Protein AF-A0A351KFF4-F1 (afdb_monomer_lite)

Radius of gyration: 22.63 Å; chains: 1; bounding bo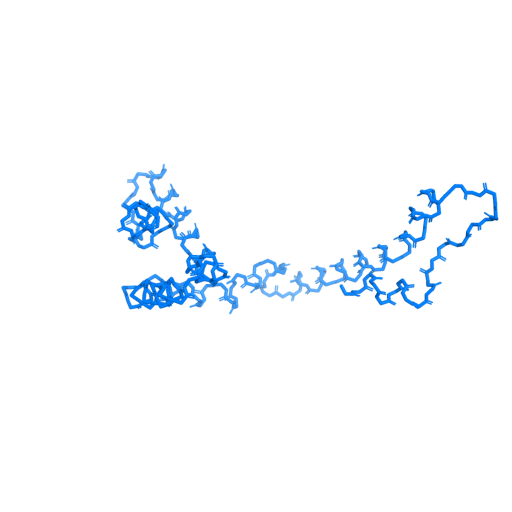x: 50×48×61 Å

pLDDT: mean 90.49, std 5.94, range [69.94, 97.69]

Secondary structure (DSSP, 8-state):
-HHHHHHHTT-S----TTS-HHHHHHHHTHHHHHHHHHHHHHHHHHHHTSTT-SHHHHHIIIIIHHHHHHHSSHHHHHHHHHHHHHHHHTTS-HHHHHHHHHHHHHHHHHHHHHHHHHTTPPP--SS-HHHIIIIISTT-

Sequence (140 aa):
KIFHWVYKKDWTIKLPKGVPPSVFNSFAALIPSAIVMLIFFIIRILFEFTPYENAFDFVYKVLQAPLMAVGDSLGAEIIYVLLSSVFWFFGINGPSVTNTVYSPMHMSLSVENVKAFQQGLSLPHIYTQQFVDMFETFGG

Foldseek 3Di:
DQLVVCLVVQVFDDDDPPDDPVVRVVRRSPRSVVVVVVVVVVVLVVCCVPPQNGPVSVCCVVPVVVLLVVCQDPVNVVVLLVQCVVCVVVVHRSCVVSCVRNVSNQAVLVVQQVVCVVVVHDRPGDRHPCCCDPPRPPPD

Structure (mmCIF, N/CA/C/O backbone):
data_AF-A0A351KFF4-F1
#
_entry.id   AF-A0A351KFF4-F1
#
loop_
_atom_site.group_PDB
_atom_site.id
_atom_site.type_symbol
_atom_site.label_atom_id
_atom_site.label_alt_id
_atom_site.label_comp_id
_atom_site.label_asym_id
_atom_site.label_entity_id
_atom_site.label_seq_id
_atom_site.pdbx_PDB_ins_code
_atom_site.Cartn_x
_atom_site.Cartn_y
_atom_site.Cartn_z
_atom_site.occupancy
_atom_site.B_iso_or_equiv
_atom_site.auth_seq_id
_atom_site.auth_comp_id
_atom_site.auth_asym_id
_atom_site.auth_atom_id
_atom_site.pdbx_PDB_model_num
ATOM 1 N N . LYS A 1 1 ? 11.017 -3.188 -13.525 1.00 90.06 1 LYS A N 1
ATOM 2 C CA . LYS A 1 1 ? 12.482 -3.396 -13.333 1.00 90.06 1 LYS A CA 1
ATOM 3 C C . LYS A 1 1 ? 13.039 -4.531 -14.197 1.00 90.06 1 LYS A C 1
ATOM 5 O O . LYS A 1 1 ? 13.973 -4.266 -14.939 1.00 90.06 1 LYS A O 1
ATOM 10 N N . ILE A 1 2 ? 12.462 -5.741 -14.159 1.00 93.44 2 ILE A N 1
ATOM 11 C CA . ILE A 1 2 ? 12.937 -6.899 -14.951 1.00 93.44 2 ILE A CA 1
ATOM 12 C C . ILE A 1 2 ? 12.956 -6.597 -16.458 1.00 93.44 2 ILE A C 1
ATOM 14 O O . ILE A 1 2 ? 14.000 -6.737 -17.081 1.00 93.44 2 ILE A O 1
ATOM 18 N N . PHE A 1 3 ? 11.852 -6.080 -17.012 1.00 95.25 3 PHE A N 1
ATOM 19 C CA . PHE A 1 3 ? 11.769 -5.673 -18.424 1.00 95.25 3 PHE A CA 1
ATOM 20 C C . PHE A 1 3 ? 12.951 -4.788 -18.853 1.00 95.25 3 PHE A C 1
ATOM 22 O O . PHE A 1 3 ? 13.656 -5.092 -19.808 1.00 95.25 3 PHE A O 1
ATOM 29 N N . HIS A 1 4 ? 13.204 -3.716 -18.096 1.00 94.00 4 HIS A N 1
ATOM 30 C CA . HIS A 1 4 ? 14.284 -2.763 -18.371 1.00 94.00 4 HIS A CA 1
ATOM 31 C C . HIS A 1 4 ? 15.670 -3.403 -18.305 1.00 94.00 4 HIS A C 1
ATOM 33 O O . HIS A 1 4 ? 16.546 -3.071 -19.096 1.00 94.00 4 HIS A O 1
ATOM 39 N N . TRP A 1 5 ? 15.875 -4.325 -17.363 1.00 95.50 5 TRP A N 1
ATOM 40 C CA . TRP A 1 5 ? 17.131 -5.058 -17.242 1.00 95.50 5 TRP A CA 1
ATOM 41 C C . TRP A 1 5 ? 17.387 -5.938 -18.471 1.00 95.50 5 TRP A C 1
ATOM 43 O O . TRP A 1 5 ? 18.478 -5.871 -19.033 1.00 95.50 5 TRP A O 1
ATOM 53 N N . VAL A 1 6 ? 16.377 -6.682 -18.935 1.00 93.81 6 VAL A N 1
ATOM 54 C CA . VAL A 1 6 ? 16.469 -7.501 -20.157 1.00 93.81 6 VAL A CA 1
ATOM 55 C C . VAL A 1 6 ? 16.709 -6.620 -21.385 1.00 93.81 6 VAL A C 1
ATOM 57 O O . VAL A 1 6 ? 17.593 -6.899 -22.191 1.00 93.81 6 VAL A O 1
ATOM 60 N N . TYR A 1 7 ? 15.976 -5.512 -21.491 1.00 91.25 7 TYR A N 1
ATOM 61 C CA . TYR A 1 7 ? 16.113 -4.568 -22.597 1.00 91.25 7 TYR A CA 1
ATOM 62 C C . TYR A 1 7 ? 17.520 -3.949 -22.653 1.00 91.25 7 TYR A C 1
ATOM 64 O O . TYR A 1 7 ? 18.141 -3.901 -23.710 1.00 91.25 7 TYR A O 1
ATOM 72 N N . LYS A 1 8 ? 18.087 -3.557 -21.501 1.00 92.94 8 LYS A N 1
ATOM 73 C CA . LYS A 1 8 ? 19.470 -3.054 -21.394 1.00 92.94 8 LYS A CA 1
ATOM 74 C C . LYS A 1 8 ? 20.538 -4.079 -21.773 1.00 92.94 8 LYS A C 1
ATOM 76 O O . LYS A 1 8 ? 21.656 -3.685 -22.093 1.00 92.94 8 LYS A O 1
ATOM 81 N N . LYS A 1 9 ? 20.227 -5.374 -21.706 1.00 92.25 9 LYS A N 1
ATOM 82 C CA . LYS A 1 9 ? 21.120 -6.456 -22.137 1.00 92.25 9 LYS A CA 1
ATOM 83 C C . LYS A 1 9 ? 21.051 -6.724 -23.643 1.00 92.25 9 LYS A C 1
ATOM 85 O O . LYS A 1 9 ? 21.718 -7.643 -24.105 1.00 92.25 9 LYS A O 1
ATOM 90 N N . ASP A 1 10 ? 20.286 -5.923 -24.389 1.00 90.06 10 ASP A N 1
ATOM 91 C CA . ASP A 1 10 ? 20.075 -6.063 -25.834 1.00 90.06 10 ASP A CA 1
ATOM 92 C C . ASP A 1 10 ? 19.480 -7.431 -26.220 1.00 90.06 10 ASP A C 1
ATOM 94 O O . ASP A 1 10 ? 19.676 -7.946 -27.320 1.00 90.06 10 ASP A O 1
ATOM 98 N N . TRP A 1 11 ? 18.719 -8.036 -25.301 1.00 91.19 11 TRP A N 1
ATOM 99 C CA . TRP A 1 11 ? 17.961 -9.264 -25.547 1.00 91.19 11 TRP A CA 1
ATOM 100 C C . TRP A 1 11 ? 16.645 -8.912 -26.237 1.00 91.19 11 TRP A C 1
ATOM 102 O O . TRP A 1 11 ? 15.562 -9.017 -25.664 1.00 91.19 11 TRP A O 1
ATOM 112 N N . THR A 1 12 ? 16.767 -8.416 -27.464 1.00 91.06 12 THR A N 1
ATOM 113 C CA . THR A 1 12 ? 15.663 -7.924 -28.285 1.00 91.06 12 THR A CA 1
ATOM 114 C C . THR A 1 12 ? 15.692 -8.579 -29.662 1.00 91.06 12 THR A C 1
ATOM 116 O O . THR A 1 12 ? 16.722 -9.084 -30.115 1.00 91.06 12 THR A O 1
ATOM 119 N N . ILE A 1 13 ? 14.546 -8.594 -30.342 1.00 90.50 13 ILE A N 1
ATOM 120 C CA . ILE A 1 13 ? 14.478 -9.054 -31.729 1.00 90.50 13 ILE A CA 1
ATOM 121 C C . ILE A 1 13 ? 14.969 -7.920 -32.628 1.00 90.50 13 ILE A C 1
ATOM 123 O O . ILE A 1 13 ? 14.356 -6.855 -32.687 1.00 90.50 13 ILE A O 1
ATOM 127 N N . LYS A 1 14 ? 16.072 -8.157 -33.342 1.00 87.12 14 LYS A N 1
ATOM 128 C CA . LYS A 1 14 ? 16.656 -7.185 -34.272 1.00 87.12 14 LYS A CA 1
ATOM 129 C C . LYS A 1 14 ? 16.020 -7.328 -35.649 1.00 87.12 14 LYS A C 1
ATOM 131 O O . LYS A 1 14 ? 15.944 -8.432 -36.184 1.00 87.12 14 LYS A O 1
ATOM 136 N N . LEU A 1 15 ? 15.597 -6.206 -36.227 1.00 87.69 15 LEU A N 1
ATOM 137 C CA . LEU A 1 15 ? 14.999 -6.154 -37.561 1.00 87.69 15 LEU A CA 1
ATOM 138 C C . LEU A 1 15 ? 15.908 -5.415 -38.563 1.00 87.69 15 LEU A C 1
ATOM 140 O O . LEU A 1 15 ? 16.759 -4.623 -38.150 1.00 87.69 15 LEU A O 1
ATOM 144 N N . PRO A 1 16 ? 15.755 -5.659 -39.880 1.00 88.88 16 PRO A N 1
ATOM 145 C CA . PRO A 1 16 ? 16.543 -4.996 -40.919 1.00 88.88 16 PRO A CA 1
ATOM 146 C C . PRO A 1 16 ? 16.326 -3.477 -40.978 1.00 88.88 16 PRO A C 1
ATOM 148 O O . PRO A 1 16 ? 15.282 -2.963 -40.583 1.00 88.88 16 PRO A O 1
ATOM 151 N N . LYS A 1 17 ? 17.279 -2.760 -41.592 1.00 79.94 17 LYS A N 1
ATOM 152 C CA . LYS A 1 17 ? 17.318 -1.283 -41.680 1.00 79.94 17 LYS A CA 1
ATOM 153 C C . LYS A 1 17 ? 16.187 -0.618 -42.496 1.00 79.94 17 LYS A C 1
ATOM 155 O O . LYS A 1 17 ? 16.205 0.595 -42.651 1.00 79.94 17 LYS A O 1
ATOM 160 N N . GLY A 1 18 ? 15.215 -1.374 -43.008 1.00 85.50 18 GLY A N 1
ATOM 161 C CA . GLY A 1 18 ? 14.054 -0.849 -43.743 1.00 85.50 18 GLY A CA 1
ATOM 162 C C . GLY A 1 18 ? 12.748 -0.832 -42.944 1.00 85.50 18 GLY A C 1
ATOM 163 O O . GLY A 1 18 ? 11.724 -0.410 -43.473 1.00 85.50 18 GLY A O 1
ATOM 164 N N . VAL A 1 19 ? 12.754 -1.323 -41.700 1.00 87.31 19 VAL A N 1
ATOM 165 C CA . VAL A 1 19 ? 11.531 -1.468 -40.901 1.00 87.31 19 VAL A CA 1
ATOM 166 C C . VAL A 1 19 ? 11.217 -0.173 -40.138 1.00 87.31 19 VAL A C 1
ATOM 168 O O . VAL A 1 19 ? 12.104 0.356 -39.465 1.00 87.31 19 VAL A O 1
ATOM 171 N N . PRO A 1 20 ? 9.967 0.335 -40.187 1.00 90.75 20 PRO A N 1
ATOM 172 C CA . PRO A 1 20 ? 9.570 1.525 -39.441 1.00 90.75 20 PRO A CA 1
ATOM 173 C C . PRO A 1 20 ? 9.814 1.402 -37.924 1.00 90.75 20 PRO A C 1
ATOM 175 O O . PRO A 1 20 ? 9.610 0.320 -37.359 1.00 90.75 20 PRO A O 1
ATOM 178 N N . PRO A 1 21 ? 10.153 2.505 -37.227 1.00 85.75 21 PRO A N 1
ATOM 179 C CA . PRO A 1 21 ? 10.477 2.482 -35.797 1.00 85.75 21 PRO A CA 1
ATOM 180 C C . PRO A 1 21 ? 9.388 1.871 -34.905 1.00 85.75 21 PRO A C 1
ATOM 182 O O . PRO A 1 21 ? 9.696 1.134 -33.972 1.00 85.75 21 PRO A O 1
ATOM 185 N N . SER A 1 22 ? 8.111 2.126 -35.204 1.00 86.81 22 SER A N 1
ATOM 186 C CA . SER A 1 22 ? 6.991 1.592 -34.418 1.00 86.81 22 SER A CA 1
ATOM 187 C C . SER A 1 22 ? 6.947 0.063 -34.436 1.00 86.81 22 SER A C 1
ATOM 189 O O . SER A 1 22 ? 6.701 -0.556 -33.405 1.00 86.81 22 SER A O 1
ATOM 191 N N . VAL A 1 23 ? 7.247 -0.550 -35.586 1.00 87.38 23 VAL A N 1
ATOM 192 C CA . VAL A 1 23 ? 7.278 -2.010 -35.739 1.00 87.38 23 VAL A CA 1
ATOM 193 C C . VAL A 1 23 ? 8.497 -2.581 -35.019 1.00 87.38 23 VAL A C 1
ATOM 195 O O . VAL A 1 23 ? 8.367 -3.541 -34.265 1.00 87.38 23 VAL A O 1
ATOM 198 N N . PHE A 1 24 ? 9.666 -1.953 -35.171 1.00 88.50 24 PHE A N 1
ATOM 199 C CA . PHE A 1 24 ? 10.867 -2.340 -34.429 1.00 88.50 24 PHE A CA 1
ATOM 200 C C . PHE A 1 24 ? 10.624 -2.372 -32.914 1.00 88.50 24 PHE A C 1
ATOM 202 O O . PHE A 1 24 ? 10.936 -3.371 -32.271 1.00 88.50 24 PHE A O 1
ATOM 209 N N . ASN A 1 25 ? 9.999 -1.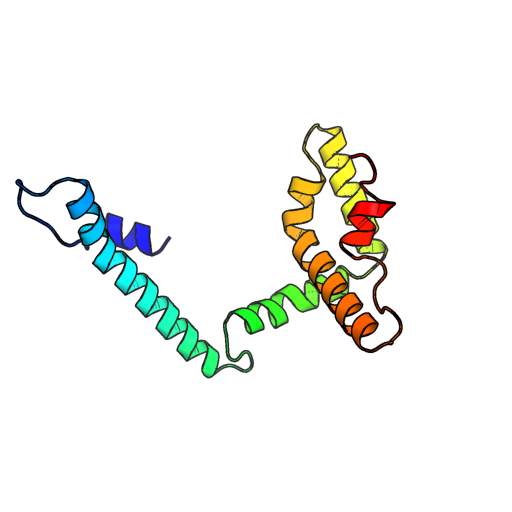332 -32.356 1.00 87.88 25 ASN A N 1
ATOM 210 C CA . ASN A 1 25 ? 9.743 -1.244 -30.918 1.00 87.88 25 ASN A CA 1
ATOM 211 C C . ASN A 1 25 ? 8.827 -2.368 -30.405 1.00 87.88 25 ASN A C 1
ATOM 213 O O . ASN A 1 25 ? 9.089 -2.925 -29.338 1.00 87.88 25 ASN A O 1
ATOM 217 N N . SER A 1 26 ? 7.792 -2.750 -31.162 1.00 90.50 26 SER A N 1
ATOM 218 C CA . SER A 1 26 ? 6.910 -3.864 -30.785 1.00 90.50 26 SER A CA 1
ATOM 219 C C . SER A 1 26 ? 7.654 -5.203 -30.730 1.00 90.50 26 SER A C 1
ATOM 221 O O . SER A 1 26 ? 7.497 -5.953 -29.768 1.00 90.50 26 SER A O 1
ATOM 223 N N . PHE A 1 27 ? 8.504 -5.497 -31.719 1.00 90.12 27 PHE A N 1
ATOM 224 C CA . PHE A 1 27 ? 9.285 -6.741 -31.745 1.00 90.12 27 PHE A CA 1
ATOM 225 C C . PHE A 1 27 ? 10.424 -6.740 -30.721 1.00 90.12 27 PHE A C 1
ATOM 227 O O . PHE A 1 27 ? 10.682 -7.759 -30.076 1.00 90.12 27 PHE A O 1
ATOM 234 N N . ALA A 1 28 ? 11.071 -5.595 -30.508 1.00 90.56 28 ALA A N 1
ATOM 235 C CA . ALA A 1 28 ? 12.120 -5.453 -29.509 1.00 90.56 28 ALA A CA 1
ATOM 236 C C . ALA A 1 28 ? 11.601 -5.717 -28.084 1.00 90.56 28 ALA A C 1
ATOM 238 O O . ALA A 1 28 ? 12.317 -6.290 -27.265 1.00 90.56 28 ALA A O 1
ATOM 239 N N . ALA A 1 29 ? 10.342 -5.368 -27.801 1.00 93.19 29 ALA A N 1
ATOM 240 C CA . ALA A 1 29 ? 9.694 -5.601 -26.513 1.00 93.19 29 ALA A CA 1
ATOM 241 C C . ALA A 1 29 ? 9.216 -7.051 -26.288 1.00 93.19 29 ALA A C 1
ATOM 243 O O . ALA A 1 29 ? 8.878 -7.396 -25.152 1.00 93.19 29 ALA A O 1
ATOM 244 N N . LEU A 1 30 ? 9.202 -7.909 -27.317 1.00 94.75 30 LEU A N 1
ATOM 245 C CA . LEU A 1 30 ? 8.607 -9.249 -27.238 1.00 94.75 30 LEU A CA 1
ATOM 246 C C . LEU A 1 30 ? 9.373 -10.176 -26.283 1.00 94.75 30 LEU A C 1
ATOM 248 O O . LEU A 1 30 ? 8.780 -10.743 -25.368 1.00 94.75 30 LEU A O 1
ATOM 252 N N . ILE A 1 31 ? 10.696 -10.287 -26.451 1.00 94.62 31 ILE A N 1
ATOM 253 C CA . ILE A 1 31 ? 11.554 -11.117 -25.584 1.00 94.62 31 ILE A CA 1
ATOM 254 C C . ILE A 1 31 ? 11.560 -10.595 -24.133 1.00 94.62 31 ILE A C 1
ATOM 256 O O . ILE A 1 31 ? 11.311 -11.391 -23.223 1.00 94.62 31 ILE A O 1
ATOM 260 N N . PRO A 1 32 ? 11.760 -9.283 -23.874 1.00 95.00 32 PRO A N 1
ATOM 261 C CA . PRO A 1 32 ? 11.638 -8.728 -22.528 1.00 95.00 32 PRO A CA 1
ATOM 262 C C . PRO A 1 32 ? 10.292 -9.025 -21.864 1.00 95.00 32 PRO A C 1
ATOM 264 O O . PRO A 1 32 ? 10.262 -9.411 -20.696 1.00 95.00 32 PRO A O 1
ATOM 267 N N . SER A 1 33 ? 9.185 -8.895 -22.599 1.00 95.88 33 SER A N 1
ATOM 268 C CA . SER A 1 33 ? 7.845 -9.199 -22.085 1.00 95.88 33 SER A CA 1
ATOM 269 C C . SER A 1 33 ? 7.672 -10.685 -21.779 1.00 95.88 33 SER A C 1
ATOM 271 O O . SER A 1 33 ? 7.167 -11.030 -20.713 1.00 95.88 33 SER A O 1
ATOM 273 N N . ALA A 1 34 ? 8.133 -11.572 -22.665 1.00 96.31 34 ALA A N 1
ATOM 274 C CA . ALA A 1 34 ? 8.053 -13.018 -22.470 1.00 96.31 34 ALA A CA 1
ATOM 275 C C . ALA A 1 34 ? 8.812 -13.479 -21.219 1.00 96.31 34 ALA A C 1
ATOM 277 O O . ALA A 1 34 ? 8.289 -14.273 -20.441 1.00 96.31 34 ALA A O 1
ATOM 278 N N . ILE A 1 35 ? 10.007 -12.931 -20.975 1.00 96.38 35 ILE A N 1
ATOM 279 C CA . ILE A 1 35 ? 10.792 -13.237 -19.771 1.00 96.38 35 ILE A CA 1
ATOM 280 C C . ILE A 1 35 ? 10.069 -12.761 -18.508 1.00 96.38 35 ILE A C 1
ATOM 282 O O . ILE A 1 35 ? 10.009 -13.496 -17.525 1.00 96.38 35 ILE A O 1
ATOM 286 N N . VAL A 1 36 ? 9.491 -11.556 -18.527 1.00 96.94 36 VAL A N 1
ATOM 287 C CA . VAL A 1 36 ? 8.686 -11.056 -17.402 1.00 96.94 36 VAL A CA 1
ATOM 288 C C . VAL A 1 36 ? 7.510 -11.994 -17.134 1.00 96.94 36 VAL A C 1
ATOM 290 O O . VAL A 1 36 ? 7.336 -12.425 -15.997 1.00 96.94 36 VAL A O 1
ATOM 293 N N . MET A 1 37 ? 6.745 -12.353 -18.168 1.00 97.00 37 MET A N 1
ATOM 294 C CA . MET A 1 37 ? 5.605 -13.262 -18.034 1.00 97.00 37 MET A CA 1
ATOM 295 C C . MET A 1 37 ? 6.026 -14.621 -17.477 1.00 97.00 37 MET A C 1
ATOM 297 O O . MET A 1 37 ? 5.399 -15.099 -16.539 1.00 97.00 37 MET A O 1
ATOM 301 N N . LEU A 1 38 ? 7.109 -15.210 -17.988 1.00 97.25 38 LEU A N 1
ATOM 302 C CA . LEU A 1 38 ? 7.608 -16.499 -17.516 1.00 97.25 38 LEU A CA 1
ATOM 303 C C . LEU A 1 38 ? 8.006 -16.452 -16.035 1.00 97.25 38 LEU A C 1
ATOM 305 O O . LEU A 1 38 ? 7.638 -17.341 -15.273 1.00 97.25 38 LEU A O 1
ATOM 309 N N . ILE A 1 39 ? 8.713 -15.402 -15.609 1.00 96.88 39 ILE A N 1
ATOM 310 C CA . ILE A 1 39 ? 9.115 -15.234 -14.206 1.00 96.88 39 ILE A CA 1
ATOM 311 C C . ILE A 1 39 ? 7.883 -15.133 -13.303 1.00 96.88 39 ILE A C 1
ATOM 313 O O . ILE A 1 39 ? 7.796 -15.853 -12.311 1.00 96.88 39 ILE A O 1
ATOM 317 N N . PHE A 1 40 ? 6.914 -14.277 -13.640 1.00 95.94 40 PHE A N 1
ATOM 318 C CA . PHE A 1 40 ? 5.707 -14.123 -12.823 1.00 95.94 40 PHE A CA 1
ATOM 319 C C . PHE A 1 40 ? 4.791 -15.350 -12.876 1.00 95.94 40 PHE A C 1
ATOM 321 O O . PHE A 1 40 ? 4.133 -15.652 -11.884 1.00 95.94 40 PHE A O 1
ATOM 328 N N . PHE A 1 41 ? 4.792 -16.097 -13.978 1.00 96.50 41 PHE A N 1
ATOM 329 C CA . PHE A 1 41 ? 4.095 -17.374 -14.080 1.00 96.50 41 PHE A CA 1
ATOM 330 C C . PHE A 1 41 ? 4.697 -18.425 -13.142 1.00 96.50 41 PHE A C 1
ATOM 332 O O . PHE A 1 41 ? 3.963 -19.076 -12.402 1.00 96.50 41 PHE A O 1
ATOM 339 N N . ILE A 1 42 ? 6.029 -18.534 -13.099 1.00 96.69 42 ILE A N 1
ATOM 340 C CA . ILE A 1 42 ? 6.722 -19.411 -12.147 1.00 96.69 42 ILE A CA 1
ATOM 341 C C . ILE A 1 42 ? 6.430 -18.970 -10.711 1.00 96.69 42 ILE A C 1
ATOM 343 O O . ILE A 1 42 ? 6.080 -19.806 -9.889 1.00 96.69 42 ILE A O 1
ATOM 347 N N . ILE A 1 43 ? 6.504 -17.669 -10.409 1.00 95.88 43 ILE A N 1
ATOM 348 C CA . ILE A 1 43 ? 6.152 -17.141 -9.080 1.00 95.88 43 ILE A CA 1
ATOM 349 C C . ILE A 1 43 ? 4.718 -17.535 -8.702 1.00 95.88 43 ILE A C 1
ATOM 351 O O . ILE A 1 43 ? 4.491 -17.995 -7.589 1.00 95.88 43 ILE A O 1
ATOM 355 N N . ARG A 1 44 ? 3.758 -17.409 -9.625 1.00 95.31 44 ARG A N 1
ATOM 356 C CA . ARG A 1 44 ? 2.363 -17.813 -9.409 1.00 95.31 44 ARG A CA 1
ATOM 357 C C . ARG A 1 44 ? 2.239 -19.307 -9.101 1.00 95.31 44 ARG A C 1
ATOM 359 O O . ARG A 1 44 ? 1.554 -19.643 -8.146 1.00 95.31 44 ARG A O 1
ATOM 366 N N . ILE A 1 45 ? 2.926 -20.178 -9.843 1.00 96.50 45 ILE A N 1
ATOM 367 C CA . ILE A 1 45 ? 2.972 -21.623 -9.548 1.00 96.50 45 ILE A CA 1
ATOM 368 C C . ILE A 1 45 ? 3.591 -21.880 -8.167 1.00 96.50 45 ILE A C 1
ATOM 370 O O . ILE A 1 45 ? 3.082 -22.691 -7.405 1.00 96.50 45 ILE A O 1
ATOM 374 N N . LEU A 1 46 ? 4.670 -21.180 -7.809 1.00 96.44 46 LEU A N 1
ATOM 375 C CA . LEU A 1 46 ? 5.291 -21.332 -6.491 1.00 96.44 46 LEU A CA 1
ATOM 376 C C . LEU A 1 46 ? 4.327 -20.955 -5.360 1.00 96.44 46 LEU A C 1
ATOM 378 O O . LEU A 1 46 ? 4.308 -21.640 -4.342 1.00 96.44 46 LEU A O 1
ATOM 382 N N . PHE A 1 47 ? 3.508 -19.916 -5.543 1.00 95.75 47 PHE A N 1
ATOM 383 C CA . PHE A 1 47 ? 2.486 -19.539 -4.567 1.00 95.75 47 PHE A CA 1
ATOM 384 C C . PHE A 1 47 ? 1.394 -20.601 -4.387 1.00 95.75 47 PHE A C 1
ATOM 386 O O . PHE A 1 47 ? 0.923 -20.749 -3.259 1.00 95.75 47 PHE A O 1
ATOM 393 N N . GLU A 1 48 ? 1.053 -21.384 -5.418 1.00 95.25 48 GLU A N 1
ATOM 394 C CA . GLU A 1 48 ? 0.084 -22.492 -5.294 1.00 95.25 48 GLU A CA 1
ATOM 395 C C . GLU A 1 48 ? 0.555 -23.570 -4.304 1.00 95.25 48 GLU A C 1
ATOM 397 O O . GLU A 1 48 ? -0.264 -24.260 -3.705 1.00 95.25 48 GLU A O 1
ATOM 402 N N . PHE A 1 49 ? 1.867 -23.688 -4.072 1.00 96.00 49 PHE A N 1
ATOM 403 C CA . PHE A 1 49 ? 2.442 -24.601 -3.076 1.00 96.00 49 PHE A CA 1
ATOM 404 C C . PHE A 1 49 ? 2.571 -23.987 -1.674 1.00 96.00 49 PHE A C 1
ATOM 406 O O . PHE A 1 49 ? 3.157 -24.597 -0.779 1.00 96.00 49 PHE A O 1
ATOM 413 N N . THR A 1 50 ? 2.054 -22.776 -1.463 1.00 94.62 50 THR A N 1
ATOM 414 C CA . THR A 1 50 ? 2.068 -22.094 -0.163 1.00 94.62 50 THR A CA 1
ATOM 415 C C . THR A 1 50 ? 0.656 -22.004 0.428 1.00 94.62 50 THR A C 1
ATOM 417 O O . THR A 1 50 ? -0.312 -22.007 -0.328 1.00 94.62 50 THR A O 1
ATOM 420 N N . PRO A 1 51 ? 0.500 -21.803 1.754 1.00 93.25 51 PRO A 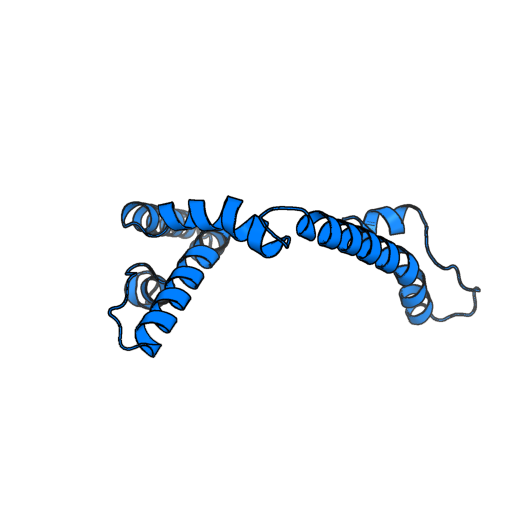N 1
ATOM 421 C CA . PRO A 1 51 ? -0.811 -21.573 2.391 1.00 93.25 51 PRO A CA 1
ATOM 422 C C . PRO A 1 51 ? -1.545 -20.301 1.927 1.00 93.25 51 PRO A C 1
ATOM 424 O O . PRO A 1 51 ? -2.650 -19.999 2.386 1.00 93.25 51 PRO A O 1
ATOM 427 N N . TYR A 1 52 ? -0.889 -19.498 1.092 1.00 92.56 52 TYR A N 1
ATOM 428 C CA . TYR A 1 52 ? -1.435 -18.275 0.534 1.00 92.56 52 TYR A CA 1
ATOM 429 C C . TYR A 1 52 ? -2.085 -18.505 -0.830 1.00 92.56 52 TYR A C 1
ATOM 431 O O . TYR A 1 52 ? -2.889 -17.675 -1.217 1.00 92.56 52 TYR A O 1
ATOM 439 N N . GLU A 1 53 ? -1.772 -19.606 -1.527 1.00 90.31 53 GLU A N 1
ATOM 440 C CA . GLU A 1 53 ? -2.273 -20.004 -2.859 1.00 90.31 53 GLU A CA 1
ATOM 441 C C . GLU A 1 53 ? -1.917 -19.054 -4.018 1.00 90.31 53 GLU A C 1
ATOM 443 O O . GLU A 1 53 ? -1.588 -19.497 -5.117 1.00 90.31 53 GLU A O 1
ATOM 448 N N . ASN A 1 54 ? -1.931 -17.741 -3.796 1.00 92.06 54 ASN A N 1
ATOM 449 C CA . ASN A 1 54 ? -1.539 -16.725 -4.760 1.00 92.06 54 ASN A CA 1
ATOM 450 C C . ASN A 1 54 ? -0.851 -15.526 -4.077 1.00 92.06 54 ASN A C 1
ATOM 452 O O . ASN A 1 54 ? -0.899 -15.333 -2.861 1.00 92.06 54 ASN A O 1
ATOM 456 N N . ALA A 1 55 ? -0.186 -14.700 -4.888 1.00 90.19 55 ALA A N 1
ATOM 457 C CA . ALA A 1 55 ? 0.572 -13.552 -4.397 1.00 90.19 55 ALA A CA 1
ATOM 458 C C . ALA A 1 55 ? -0.313 -12.457 -3.775 1.00 90.19 55 ALA A C 1
ATOM 460 O O . ALA A 1 55 ? 0.149 -11.738 -2.891 1.00 90.19 55 ALA A O 1
ATOM 461 N N . PHE A 1 56 ? -1.562 -12.314 -4.233 1.00 86.25 56 PHE A N 1
ATOM 462 C CA . PHE A 1 56 ? -2.487 -11.311 -3.705 1.00 86.25 56 PHE A CA 1
ATOM 463 C C . PHE A 1 56 ? -2.882 -11.657 -2.269 1.00 86.25 56 PHE A C 1
ATOM 465 O O . PHE A 1 56 ? -2.716 -10.833 -1.375 1.00 86.25 56 PHE A O 1
ATOM 472 N N . ASP A 1 57 ? -3.277 -12.904 -2.026 1.00 86.75 57 ASP A N 1
ATOM 473 C CA . ASP A 1 57 ? -3.638 -13.396 -0.697 1.00 86.75 57 ASP A CA 1
ATOM 474 C C . ASP A 1 57 ? -2.443 -13.434 0.259 1.00 86.75 57 ASP A C 1
ATOM 476 O O . ASP A 1 57 ? -2.605 -13.222 1.461 1.00 86.75 57 ASP A O 1
ATOM 480 N N . PHE A 1 58 ? -1.229 -13.647 -0.256 1.00 91.88 58 PHE A N 1
ATOM 481 C CA . PHE A 1 58 ? -0.009 -13.486 0.533 1.00 91.88 58 PHE A CA 1
ATOM 482 C C . PHE A 1 58 ? 0.158 -12.051 1.030 1.00 91.88 58 PHE A C 1
ATOM 484 O O . PHE A 1 58 ? 0.310 -11.832 2.232 1.00 91.88 58 PHE A O 1
ATOM 491 N N . VAL A 1 59 ? 0.103 -11.072 0.121 1.00 87.06 59 VAL A N 1
ATOM 492 C CA . VAL A 1 59 ? 0.212 -9.652 0.484 1.00 87.06 59 VAL A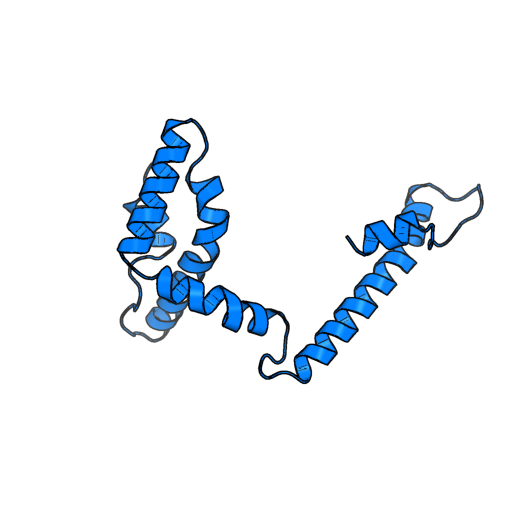 CA 1
ATOM 493 C C . VAL A 1 59 ? -0.920 -9.263 1.429 1.00 87.06 59 VAL A C 1
ATOM 495 O O . VAL A 1 59 ? -0.671 -8.594 2.431 1.00 87.06 59 VAL A O 1
ATOM 498 N N . TYR A 1 60 ? -2.136 -9.738 1.166 1.00 82.12 60 TYR A N 1
ATOM 499 C CA . TYR A 1 60 ? -3.273 -9.496 2.036 1.00 82.12 60 TYR A CA 1
ATOM 500 C C . TYR A 1 60 ? -3.021 -10.029 3.451 1.00 82.12 60 TYR A C 1
ATOM 502 O O . TYR A 1 60 ? -3.060 -9.269 4.410 1.00 82.12 60 TYR A O 1
ATOM 510 N N . LYS A 1 61 ? -2.703 -11.319 3.608 1.00 84.38 61 LYS A N 1
ATOM 511 C CA . LYS A 1 61 ? -2.562 -11.951 4.930 1.00 84.38 61 LYS A CA 1
ATOM 512 C C . LYS A 1 61 ? -1.340 -11.459 5.709 1.00 84.38 61 LYS A C 1
ATOM 514 O O . LYS A 1 61 ? -1.420 -11.324 6.925 1.00 84.38 61 LYS A O 1
ATOM 519 N N . VAL A 1 62 ? -0.212 -11.227 5.038 1.00 86.38 62 VAL A N 1
ATOM 520 C CA . VAL A 1 62 ? 1.065 -10.904 5.702 1.00 86.38 62 VAL A CA 1
ATOM 521 C C . VAL A 1 62 ? 1.237 -9.409 5.940 1.00 86.38 62 VAL A C 1
ATOM 523 O O . VAL A 1 62 ? 1.844 -9.023 6.936 1.00 86.38 62 VAL A O 1
ATOM 526 N N . LEU A 1 63 ? 0.726 -8.569 5.039 1.00 79.75 63 LEU A N 1
ATOM 527 C CA . LEU A 1 63 ? 0.918 -7.123 5.109 1.00 79.75 63 LEU A CA 1
ATOM 528 C C . LEU A 1 63 ? -0.394 -6.392 5.394 1.00 79.75 63 LEU A C 1
ATOM 530 O O . LEU A 1 63 ? -0.470 -5.647 6.366 1.00 79.75 63 LEU A O 1
ATOM 534 N N . GLN A 1 64 ? -1.427 -6.609 4.577 1.00 74.25 64 GLN A N 1
ATOM 535 C CA . GLN A 1 64 ? -2.659 -5.823 4.666 1.00 74.25 64 GLN A CA 1
ATOM 536 C C . GLN A 1 64 ? -3.440 -6.105 5.954 1.00 74.25 64 GLN A C 1
ATOM 538 O O . GLN A 1 64 ? -3.775 -5.167 6.659 1.00 74.25 64 GLN A O 1
ATOM 543 N N . ALA A 1 65 ? -3.705 -7.365 6.303 1.00 79.44 65 ALA A N 1
ATOM 544 C CA . ALA A 1 65 ? -4.521 -7.729 7.462 1.00 79.44 65 ALA A CA 1
ATOM 545 C C . ALA A 1 65 ? -3.932 -7.245 8.804 1.00 79.44 65 ALA A C 1
ATOM 547 O O . ALA A 1 65 ? -4.682 -6.657 9.584 1.00 79.44 65 ALA A O 1
ATOM 548 N N . PRO A 1 66 ? -2.616 -7.376 9.080 1.00 76.88 66 PRO A N 1
ATOM 549 C CA . PRO A 1 66 ? -2.016 -6.775 10.271 1.00 76.88 66 PRO A CA 1
ATOM 550 C C . PRO A 1 66 ? -2.102 -5.246 10.281 1.00 76.88 66 PRO A C 1
ATOM 552 O O . PRO A 1 66 ? -2.369 -4.663 11.327 1.00 76.88 66 PRO A O 1
ATOM 555 N N . LEU A 1 67 ? -1.907 -4.594 9.128 1.00 73.19 67 LEU A N 1
ATOM 556 C CA . LEU A 1 67 ? -2.042 -3.138 9.019 1.00 73.19 67 LEU A CA 1
ATOM 557 C C . LEU A 1 67 ? -3.487 -2.687 9.252 1.00 73.19 67 LEU A C 1
ATOM 559 O O . LEU A 1 67 ? -3.701 -1.729 9.983 1.00 73.19 67 LEU A O 1
ATOM 563 N N . MET A 1 68 ? -4.474 -3.405 8.711 1.00 71.69 68 MET A N 1
ATOM 564 C CA . MET A 1 68 ? -5.897 -3.122 8.922 1.00 71.69 68 MET A CA 1
ATOM 565 C C . MET A 1 68 ? -6.314 -3.300 10.380 1.00 71.69 68 MET A C 1
ATOM 567 O O . MET A 1 68 ? -7.047 -2.466 10.895 1.00 71.69 68 MET A O 1
ATOM 571 N N . ALA A 1 69 ? -5.807 -4.325 11.072 1.00 69.94 69 ALA A N 1
ATOM 572 C CA . ALA A 1 69 ? -6.076 -4.518 12.499 1.00 69.94 69 ALA A CA 1
ATOM 573 C C . ALA A 1 69 ? -5.564 -3.353 13.369 1.00 69.94 69 ALA A C 1
ATOM 575 O O . ALA A 1 69 ? -6.086 -3.117 14.454 1.00 69.94 69 ALA A O 1
ATOM 576 N N . VAL A 1 70 ? -4.545 -2.625 12.900 1.00 71.69 70 VAL A N 1
ATOM 577 C CA . VAL A 1 70 ? -4.065 -1.390 13.538 1.00 71.69 70 VAL A CA 1
ATOM 578 C C . VAL A 1 70 ? -4.864 -0.173 13.053 1.00 71.69 70 VAL A C 1
ATOM 580 O O . VAL A 1 70 ? -5.173 0.709 13.854 1.00 71.69 70 VAL A O 1
ATOM 583 N N . GLY A 1 71 ? -5.203 -0.139 11.760 1.00 72.81 71 GLY A N 1
ATOM 584 C CA . GLY A 1 71 ? -5.910 0.949 11.081 1.00 72.81 71 GLY A CA 1
ATOM 585 C C . GLY A 1 71 ? -7.370 1.129 11.497 1.00 72.81 71 GLY A C 1
ATOM 586 O O . GLY A 1 71 ? -7.842 2.258 11.522 1.00 72.81 71 GLY A O 1
ATOM 587 N N . ASP A 1 72 ? -8.068 0.060 11.889 1.00 82.94 72 ASP A N 1
ATOM 588 C CA . ASP A 1 72 ? -9.447 0.120 12.400 1.00 82.94 72 ASP A CA 1
ATOM 589 C C . ASP A 1 72 ? -9.484 0.516 13.888 1.00 82.94 72 ASP A C 1
ATOM 591 O O . ASP A 1 72 ? -9.954 -0.213 14.763 1.00 82.94 72 ASP A O 1
ATOM 595 N N . SER A 1 73 ? -8.893 1.667 14.213 1.00 88.31 73 SER A N 1
ATOM 596 C CA . SER A 1 73 ? -8.882 2.195 15.574 1.00 88.31 73 SER A CA 1
ATOM 597 C C . SER A 1 73 ? -8.880 3.718 15.592 1.00 88.31 73 SER A C 1
ATOM 599 O O . SER A 1 73 ? -8.276 4.369 14.743 1.00 88.31 73 SER A O 1
ATOM 601 N N . LEU A 1 74 ? -9.477 4.297 16.639 1.00 90.38 74 LEU A N 1
ATOM 602 C CA . LEU A 1 74 ? -9.476 5.749 16.841 1.00 90.38 74 LEU A CA 1
ATOM 603 C C . LEU A 1 74 ? -8.053 6.329 16.866 1.00 90.38 74 LEU A C 1
ATOM 605 O O . LEU A 1 74 ? -7.820 7.431 16.382 1.00 90.38 74 LEU A O 1
ATOM 609 N N . GLY A 1 75 ? -7.093 5.597 17.439 1.00 90.94 75 GLY A N 1
ATOM 610 C CA . GLY A 1 75 ? -5.702 6.043 17.512 1.00 90.94 75 GLY A CA 1
ATOM 611 C C . GLY A 1 75 ? -5.044 6.142 16.137 1.00 90.94 75 GLY A C 1
ATOM 612 O O . GLY A 1 75 ? -4.343 7.118 15.873 1.00 90.94 75 GLY A O 1
ATOM 613 N N . ALA A 1 76 ? -5.292 5.168 15.258 1.00 89.44 76 ALA A N 1
ATOM 614 C CA . ALA A 1 76 ? -4.801 5.213 13.886 1.00 89.44 76 ALA A CA 1
ATOM 615 C C . ALA A 1 76 ? -5.425 6.372 13.102 1.00 89.44 76 ALA A C 1
ATOM 617 O O . ALA A 1 76 ? -4.697 7.091 12.419 1.00 89.44 76 ALA A O 1
ATOM 618 N N . GLU A 1 77 ? -6.725 6.615 13.278 1.00 91.75 77 GLU A N 1
ATOM 619 C CA . GLU A 1 77 ? -7.412 7.724 12.613 1.00 91.75 77 GLU A CA 1
ATOM 620 C C . GLU A 1 77 ? -6.897 9.094 13.088 1.00 91.75 77 GLU A C 1
ATOM 622 O O . GLU A 1 77 ? -6.586 9.975 12.288 1.00 91.75 77 GLU A O 1
ATOM 627 N N . ILE A 1 78 ? -6.671 9.261 14.396 1.00 92.69 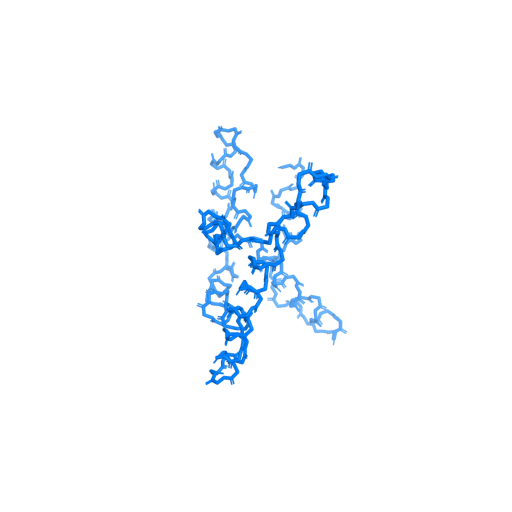78 ILE A N 1
ATOM 628 C CA . ILE A 1 78 ? -6.050 10.479 14.941 1.00 92.69 78 ILE A CA 1
ATOM 629 C C . ILE A 1 78 ? -4.663 10.710 14.324 1.00 92.69 78 ILE A C 1
ATOM 631 O O . ILE A 1 78 ? -4.328 11.839 13.964 1.00 92.69 78 ILE A O 1
ATOM 635 N N . ILE A 1 79 ? -3.845 9.661 14.184 1.00 92.38 79 ILE A N 1
ATOM 636 C CA . ILE A 1 79 ? -2.524 9.771 13.548 1.00 92.38 79 ILE A CA 1
ATOM 637 C C . ILE A 1 79 ? -2.667 10.162 12.073 1.00 92.38 79 ILE A C 1
ATOM 639 O O . ILE A 1 79 ? -1.924 11.032 11.612 1.00 92.38 79 ILE A O 1
ATOM 643 N N . TYR A 1 80 ? -3.608 9.558 11.344 1.00 92.12 80 TYR A N 1
ATOM 644 C CA . TYR A 1 80 ? -3.904 9.901 9.954 1.00 92.12 80 TYR A CA 1
ATOM 645 C C . TYR A 1 80 ? -4.237 11.392 9.799 1.00 92.12 80 TYR A C 1
ATOM 647 O O . TYR A 1 80 ? -3.552 12.095 9.045 1.00 92.12 80 TYR A O 1
ATOM 655 N N . VAL A 1 81 ? -5.209 11.900 10.563 1.00 92.12 81 VAL A N 1
ATOM 656 C CA . VAL A 1 81 ? -5.648 13.303 10.497 1.00 92.12 81 VAL A CA 1
ATOM 657 C C . VAL A 1 81 ? -4.528 14.259 10.909 1.00 92.12 81 VAL A C 1
ATOM 659 O O . VAL A 1 81 ? -4.317 15.281 10.250 1.00 92.12 81 VAL A O 1
ATOM 662 N N . LEU A 1 82 ? -3.761 13.935 11.956 1.00 94.00 82 LEU A N 1
ATOM 663 C CA . LEU A 1 82 ? -2.634 14.760 12.400 1.00 94.00 82 LEU A CA 1
ATOM 664 C C . LEU A 1 82 ? -1.534 14.843 11.339 1.00 94.00 82 LEU A C 1
ATOM 666 O O . LEU A 1 82 ? -1.075 15.941 11.030 1.00 94.00 82 LEU A O 1
ATOM 670 N N . LEU A 1 83 ? -1.126 13.713 10.753 1.00 93.62 83 LEU A N 1
ATOM 671 C CA . LEU A 1 83 ? -0.121 13.700 9.686 1.00 93.62 83 LEU A CA 1
ATOM 672 C C . LEU A 1 83 ? -0.606 14.472 8.459 1.00 93.62 83 LEU A C 1
ATOM 674 O O . LEU A 1 83 ? 0.140 15.282 7.910 1.00 93.62 83 LEU A O 1
ATOM 678 N N . SER A 1 84 ? -1.863 14.261 8.064 1.00 93.06 84 SER A N 1
ATOM 679 C CA . SER A 1 84 ? -2.491 14.975 6.953 1.00 93.06 84 SER A CA 1
ATOM 680 C C . SER A 1 84 ? -2.481 16.490 7.194 1.00 93.06 84 SER A C 1
ATOM 682 O O . SER A 1 84 ? -2.029 17.258 6.343 1.00 93.06 84 SER A O 1
ATOM 684 N N . SER A 1 85 ? -2.864 16.921 8.397 1.00 93.00 85 SER A N 1
ATOM 685 C CA . SER A 1 85 ? -2.877 18.332 8.802 1.00 93.00 85 SER A CA 1
ATOM 686 C C . SER A 1 85 ? -1.475 18.944 8.852 1.00 93.00 85 SER A C 1
ATOM 688 O O . SER A 1 85 ? -1.282 20.080 8.425 1.00 93.00 85 SER A O 1
ATOM 690 N N . VAL A 1 86 ? -0.473 18.198 9.330 1.00 95.62 86 VAL A N 1
ATOM 691 C CA . VAL A 1 86 ? 0.929 18.644 9.343 1.00 95.62 86 VAL A CA 1
ATOM 692 C C . VAL A 1 86 ? 1.449 18.845 7.922 1.00 95.62 86 VAL A C 1
ATOM 694 O O . VAL A 1 86 ? 2.097 19.851 7.649 1.00 95.62 86 VAL A O 1
ATOM 697 N N . PHE A 1 87 ? 1.154 17.936 6.993 1.00 94.31 87 PHE A N 1
ATOM 698 C CA . PHE A 1 87 ? 1.543 18.122 5.594 1.00 94.31 87 PHE A CA 1
ATOM 699 C C . PHE A 1 87 ? 0.862 19.345 4.974 1.00 94.31 87 PHE A C 1
ATOM 701 O O . PHE A 1 87 ? 1.544 20.160 4.347 1.00 94.31 87 PHE A O 1
ATOM 708 N N . TRP A 1 88 ? -0.434 19.530 5.230 1.00 92.25 88 TRP A N 1
ATOM 709 C CA . TRP A 1 88 ? -1.175 20.715 4.796 1.00 92.25 88 TRP A CA 1
ATOM 710 C C . TRP A 1 88 ? -0.607 22.015 5.364 1.00 92.25 88 TRP A C 1
ATOM 712 O O . TRP A 1 88 ? -0.499 22.999 4.633 1.00 92.25 88 TRP A O 1
ATOM 722 N N . PHE A 1 89 ? -0.169 22.015 6.625 1.00 94.56 89 PHE A N 1
ATOM 723 C CA . PHE A 1 89 ? 0.498 23.159 7.251 1.00 94.56 89 PHE A CA 1
ATOM 724 C C . PHE A 1 89 ? 1.758 23.594 6.483 1.00 94.56 89 PHE A C 1
ATOM 726 O O . PHE A 1 89 ? 2.049 24.786 6.395 1.00 94.56 89 PHE A O 1
ATOM 733 N N . PHE A 1 90 ? 2.473 22.651 5.862 1.00 95.81 90 PHE A N 1
ATOM 734 C CA . PHE A 1 90 ? 3.625 22.928 4.996 1.00 95.81 90 PHE A CA 1
ATOM 735 C C . PHE A 1 90 ? 3.265 23.107 3.508 1.00 95.81 90 PHE A C 1
ATOM 737 O O . PHE A 1 90 ? 4.161 23.182 2.667 1.00 95.81 90 PHE A O 1
ATOM 744 N N . GLY A 1 91 ? 1.977 23.186 3.158 1.00 93.62 91 GLY A N 1
ATOM 745 C CA . GLY A 1 91 ? 1.507 23.357 1.779 1.00 93.62 91 GLY A CA 1
ATOM 746 C C . GLY A 1 91 ? 1.578 22.091 0.920 1.00 93.62 91 GLY A C 1
ATOM 747 O O . GLY A 1 91 ? 1.476 22.170 -0.304 1.00 93.62 91 GLY A O 1
ATOM 748 N N . ILE A 1 92 ? 1.762 20.922 1.535 1.00 94.31 92 ILE A N 1
ATOM 749 C CA . ILE A 1 92 ? 1.712 19.618 0.870 1.00 94.31 92 ILE A CA 1
ATOM 750 C C . ILE A 1 92 ? 0.291 19.078 1.015 1.00 94.31 92 ILE A C 1
ATOM 752 O O . ILE A 1 92 ? -0.281 19.125 2.099 1.00 94.31 92 ILE A O 1
ATOM 756 N N . ASN A 1 93 ? -0.284 18.528 -0.055 1.00 91.88 93 ASN A N 1
ATOM 757 C CA . ASN A 1 93 ? -1.596 17.889 0.031 1.00 91.88 93 ASN A CA 1
ATOM 758 C C . ASN A 1 93 ? -1.516 16.663 0.960 1.00 91.88 93 ASN A C 1
ATOM 760 O O . ASN A 1 93 ? -0.992 15.617 0.570 1.00 91.88 93 ASN A O 1
ATOM 764 N N . GLY A 1 94 ? -2.013 16.823 2.189 1.00 90.19 94 GLY A N 1
ATOM 765 C CA . GLY A 1 94 ? -1.925 15.826 3.251 1.00 90.19 94 GLY A CA 1
ATOM 766 C C . GLY A 1 94 ? -2.518 14.478 2.859 1.00 90.19 94 GLY A C 1
ATOM 767 O O . GLY A 1 94 ? -1.761 13.503 2.842 1.00 90.19 94 GLY A O 1
ATOM 768 N N . PRO A 1 95 ? -3.797 14.424 2.435 1.00 89.25 95 PRO A N 1
ATOM 769 C CA . PRO A 1 95 ? -4.432 13.195 1.982 1.00 89.25 95 PRO A CA 1
ATOM 770 C C . PRO A 1 95 ? -3.665 12.518 0.848 1.00 89.25 95 PRO A C 1
ATOM 772 O O . PRO A 1 95 ? -3.524 11.304 0.852 1.00 89.25 95 PRO A O 1
ATOM 775 N N . SER A 1 96 ? -3.084 13.261 -0.098 1.00 89.56 96 SER A N 1
ATOM 776 C CA . SER A 1 96 ? -2.308 12.652 -1.192 1.00 89.56 96 SER A CA 1
ATOM 777 C C . SER A 1 96 ? -1.077 11.887 -0.704 1.00 89.56 96 SER A C 1
ATOM 779 O O . SER A 1 96 ? -0.664 10.927 -1.352 1.00 89.56 96 SER A O 1
ATOM 781 N N . VAL A 1 97 ? -0.488 12.286 0.427 1.00 89.31 97 VAL A N 1
ATOM 782 C CA . VAL A 1 97 ? 0.639 11.573 1.037 1.00 89.31 97 VAL A CA 1
ATOM 783 C C . VAL A 1 97 ? 0.134 10.462 1.950 1.00 89.31 97 VAL A C 1
ATOM 785 O O . VAL A 1 97 ? 0.547 9.312 1.799 1.00 89.31 97 VAL A O 1
ATOM 788 N N . THR A 1 98 ? -0.772 10.770 2.877 1.00 89.94 98 THR A N 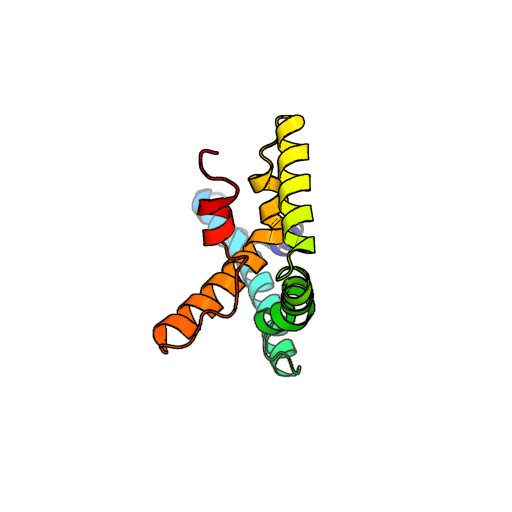1
ATOM 789 C CA . THR A 1 98 ? -1.243 9.806 3.880 1.00 89.94 98 THR A CA 1
ATOM 790 C C . THR A 1 98 ? -2.053 8.670 3.251 1.00 89.94 98 THR A C 1
ATOM 792 O O . THR A 1 98 ? -1.858 7.511 3.619 1.00 89.94 98 THR A O 1
ATOM 795 N N . ASN A 1 99 ? -2.858 8.932 2.218 1.00 88.94 99 ASN A N 1
ATOM 796 C CA . ASN A 1 99 ? -3.667 7.906 1.549 1.00 88.94 99 ASN A CA 1
ATOM 797 C C . ASN A 1 99 ? -2.843 6.843 0.821 1.00 88.94 99 ASN A C 1
ATOM 799 O O . ASN A 1 99 ? -3.361 5.756 0.576 1.00 88.94 99 ASN A O 1
ATOM 803 N N . THR A 1 100 ? -1.559 7.086 0.534 1.00 84.88 100 THR A N 1
ATOM 804 C CA . THR A 1 100 ? -0.670 6.031 0.012 1.00 84.88 100 THR A CA 1
ATOM 805 C C . THR A 1 100 ? -0.525 4.854 0.979 1.00 84.88 100 THR A C 1
ATOM 807 O O . THR A 1 100 ? -0.241 3.737 0.549 1.00 84.88 100 THR A O 1
ATOM 810 N N . VAL A 1 101 ? -0.749 5.105 2.272 1.00 83.62 101 VAL A N 1
ATOM 811 C CA . VAL A 1 101 ? -0.708 4.111 3.345 1.00 83.62 101 VAL A CA 1
ATOM 812 C C . VAL A 1 101 ? -2.120 3.750 3.810 1.00 83.62 101 VAL A C 1
ATOM 814 O O . VAL A 1 101 ? -2.416 2.567 3.953 1.00 83.62 101 VAL A O 1
ATOM 817 N N . TYR A 1 102 ? -2.992 4.743 4.020 1.00 87.88 102 TYR A N 1
ATOM 818 C CA . TYR A 1 102 ? -4.289 4.550 4.686 1.00 87.88 102 TYR A CA 1
ATOM 819 C C . TYR A 1 102 ? -5.441 4.141 3.757 1.00 87.88 102 TYR A C 1
ATOM 821 O O . TYR A 1 102 ? -6.287 3.348 4.167 1.00 87.88 102 TYR A O 1
ATOM 829 N N . SER A 1 103 ? -5.445 4.560 2.484 1.00 88.19 103 SER A N 1
ATOM 830 C CA . SER A 1 103 ? -6.571 4.281 1.574 1.00 88.19 103 SER A CA 1
ATOM 831 C C . SER A 1 103 ? -6.874 2.785 1.383 1.00 88.19 103 SER A C 1
ATOM 833 O O . SER A 1 103 ? -8.050 2.418 1.426 1.00 88.19 103 SER A O 1
ATOM 835 N N . PRO A 1 104 ? -5.882 1.877 1.251 1.00 85.38 104 PRO A N 1
ATOM 836 C CA . PRO A 1 104 ? -6.167 0.443 1.189 1.00 85.38 104 PRO A CA 1
ATOM 837 C C . PRO A 1 104 ? -6.899 -0.086 2.431 1.00 85.38 104 PRO A C 1
ATOM 839 O O . PRO A 1 104 ? -7.712 -1.002 2.310 1.00 85.38 104 PRO A O 1
ATOM 842 N N . MET A 1 105 ? -6.633 0.491 3.608 1.00 87.25 105 MET A N 1
ATOM 843 C CA . MET A 1 105 ? -7.277 0.101 4.865 1.00 87.25 105 MET A CA 1
ATOM 844 C C . MET A 1 105 ? -8.721 0.600 4.891 1.00 87.25 105 MET A C 1
ATOM 846 O O . MET A 1 105 ? -9.645 -0.209 4.946 1.00 87.25 105 MET A O 1
ATOM 850 N N . HIS A 1 106 ? -8.922 1.912 4.737 1.00 90.50 106 HIS A N 1
ATOM 851 C CA . HIS A 1 106 ? -10.247 2.539 4.735 1.00 90.50 106 HIS A CA 1
ATOM 852 C C . HIS A 1 106 ? -11.176 1.937 3.671 1.00 90.50 106 HIS A C 1
ATOM 854 O O . HIS A 1 106 ? -12.354 1.685 3.940 1.00 90.50 106 HIS A O 1
ATOM 860 N N . MET A 1 107 ? -10.656 1.635 2.476 1.00 90.31 107 MET A N 1
ATOM 861 C CA . MET A 1 107 ? -11.423 0.997 1.402 1.00 90.31 107 MET A CA 1
ATOM 862 C C . MET A 1 107 ? -11.818 -0.444 1.745 1.00 90.31 107 MET A C 1
ATOM 864 O O . MET A 1 107 ? -12.950 -0.845 1.474 1.00 90.31 107 MET A O 1
ATOM 868 N N . SER A 1 108 ? -10.930 -1.221 2.370 1.00 88.31 108 SER A N 1
ATOM 869 C CA . SER A 1 108 ? -11.259 -2.586 2.797 1.00 88.31 108 SER A CA 1
ATOM 870 C C . SER A 1 108 ? -12.376 -2.592 3.844 1.00 88.31 108 SER A C 1
ATOM 872 O O . SER A 1 108 ? -13.363 -3.306 3.673 1.00 88.31 108 SER A O 1
ATOM 874 N N . LEU A 1 109 ? -12.285 -1.719 4.856 1.00 90.94 109 LEU A N 1
ATOM 875 C CA . LEU A 1 109 ? -13.321 -1.560 5.887 1.00 90.94 109 LEU A CA 1
ATOM 876 C C . LEU A 1 109 ? -14.662 -1.109 5.279 1.00 90.94 109 LEU A C 1
ATOM 878 O O . LEU A 1 109 ? -15.731 -1.575 5.673 1.00 90.94 109 LEU A O 1
ATOM 882 N N . SER A 1 110 ? -14.614 -0.260 4.247 1.00 94.19 110 SER A N 1
ATOM 883 C CA . SER A 1 110 ? -15.805 0.154 3.487 1.00 94.19 110 SER A CA 1
ATOM 884 C C . SER A 1 110 ? -16.472 -1.033 2.783 1.00 94.19 110 SER A C 1
ATOM 886 O O . SER A 1 110 ? -17.694 -1.175 2.816 1.00 94.19 110 SER A O 1
ATOM 888 N N . VAL A 1 111 ? -15.682 -1.919 2.166 1.00 93.62 111 VAL A N 1
ATOM 889 C CA . VAL A 1 111 ? -16.189 -3.132 1.505 1.00 93.62 111 VAL A CA 1
ATOM 890 C C . VAL A 1 111 ? -16.815 -4.098 2.514 1.00 93.62 111 VAL A C 1
ATOM 892 O O . VAL A 1 111 ? -17.852 -4.693 2.218 1.00 93.62 111 VAL A O 1
ATOM 895 N N . GLU A 1 112 ? -16.228 -4.253 3.700 1.00 92.62 112 GLU A N 1
ATOM 896 C CA . GLU A 1 112 ? -16.796 -5.074 4.778 1.00 92.62 112 GLU A CA 1
ATOM 897 C C . GLU A 1 112 ? -18.142 -4.518 5.266 1.00 92.62 112 GLU A C 1
ATOM 899 O O . GLU A 1 112 ? -19.116 -5.270 5.361 1.00 92.62 112 GLU A O 1
ATOM 904 N N . ASN A 1 113 ? -18.254 -3.197 5.432 1.00 95.69 113 ASN A N 1
ATOM 905 C CA . ASN A 1 113 ? -19.525 -2.537 5.734 1.00 95.69 113 ASN A CA 1
ATOM 906 C C . ASN A 1 113 ? -20.575 -2.740 4.633 1.00 95.69 113 ASN A C 1
ATOM 908 O O . ASN A 1 113 ? -21.726 -3.045 4.940 1.00 95.69 113 ASN A O 1
ATOM 912 N N . VAL A 1 114 ? -20.203 -2.622 3.352 1.00 97.00 114 VAL A N 1
ATOM 913 C CA . VAL A 1 114 ? -21.126 -2.877 2.230 1.00 97.00 114 VAL A CA 1
ATOM 914 C C . VAL A 1 114 ? -21.634 -4.320 2.253 1.00 97.00 114 VAL A C 1
ATOM 916 O O . VAL A 1 114 ? -22.828 -4.546 2.056 1.00 97.00 114 VAL A O 1
ATOM 919 N N . LYS A 1 115 ? -20.764 -5.299 2.531 1.00 96.94 115 LYS A N 1
ATOM 920 C CA . LYS A 1 115 ? -21.166 -6.710 2.655 1.00 96.94 115 LYS A CA 1
ATOM 921 C C . LYS A 1 115 ? -22.140 -6.922 3.816 1.00 96.94 115 LYS A C 1
ATOM 923 O O . LYS A 1 115 ? -23.164 -7.572 3.620 1.00 96.94 115 LYS A O 1
ATOM 928 N N . ALA A 1 116 ? -21.854 -6.354 4.989 1.00 97.06 116 ALA A N 1
ATOM 929 C CA . ALA A 1 116 ? -22.746 -6.428 6.147 1.00 97.06 116 ALA A CA 1
ATOM 930 C C . ALA A 1 116 ? -24.110 -5.784 5.843 1.00 97.06 116 ALA A C 1
ATOM 932 O O . ALA A 1 116 ? -25.153 -6.393 6.080 1.00 97.06 116 ALA A O 1
ATOM 933 N N . PHE A 1 117 ? -24.104 -4.603 5.220 1.00 97.56 117 PHE A N 1
ATOM 934 C CA . PHE A 1 117 ? -25.313 -3.891 4.809 1.00 97.56 117 PHE A CA 1
ATOM 935 C C . PHE A 1 117 ? -26.179 -4.711 3.846 1.00 97.56 117 PHE A C 1
ATOM 937 O O . PHE A 1 117 ? -27.385 -4.840 4.049 1.00 97.56 117 PHE A O 1
ATOM 944 N N . GLN A 1 118 ? -25.569 -5.314 2.821 1.00 97.69 118 GLN A N 1
ATOM 945 C CA . GLN A 1 118 ? -26.266 -6.159 1.842 1.00 97.69 118 GLN A CA 1
ATOM 946 C C . GLN A 1 118 ? -26.912 -7.400 2.472 1.00 97.69 118 GLN A C 1
ATOM 948 O O . GLN A 1 118 ? -27.886 -7.924 1.936 1.00 97.69 118 GLN A O 1
ATOM 953 N N . GLN A 1 119 ? -26.388 -7.863 3.607 1.00 97.69 119 GLN A N 1
ATOM 954 C CA . GLN A 1 119 ? -26.929 -8.982 4.377 1.00 97.69 119 GLN A CA 1
ATOM 955 C C . GLN A 1 119 ? -27.946 -8.543 5.444 1.00 97.69 119 GLN A C 1
ATOM 957 O O . GLN A 1 119 ? -28.474 -9.389 6.164 1.00 97.69 119 GLN A O 1
ATOM 962 N N . GLY A 1 120 ? -28.231 -7.241 5.564 1.00 97.00 120 GLY A N 1
ATOM 963 C CA . GLY A 1 120 ? -29.100 -6.694 6.608 1.00 97.00 120 GLY A CA 1
ATOM 964 C C . GLY A 1 120 ? -28.491 -6.758 8.013 1.00 97.00 120 GLY A C 1
ATOM 965 O O . GLY A 1 120 ? -29.225 -6.730 8.999 1.00 97.00 120 GLY A O 1
ATOM 966 N N . LEU A 1 121 ? -27.165 -6.872 8.113 1.00 97.19 121 LEU A N 1
ATOM 967 C CA . LEU A 1 121 ? -26.428 -6.898 9.374 1.00 97.19 121 LEU A CA 1
ATOM 968 C C . LEU A 1 121 ? -26.013 -5.483 9.800 1.00 97.19 121 LEU A C 1
ATOM 970 O O . LEU A 1 121 ? -25.970 -4.549 8.997 1.00 97.19 121 LEU A O 1
ATOM 974 N N . SER A 1 122 ? -25.676 -5.328 11.081 1.00 96.50 122 SER A N 1
ATOM 975 C CA . SER A 1 122 ? -25.071 -4.099 11.601 1.00 96.50 122 SER A CA 1
ATOM 976 C C . SER A 1 122 ? -23.713 -3.834 10.952 1.00 96.50 122 SER A C 1
ATOM 978 O O . SER A 1 122 ? -22.938 -4.769 10.751 1.00 96.50 122 SER A O 1
ATOM 980 N N . LEU A 1 123 ? -23.404 -2.563 10.687 1.00 95.69 123 LEU A N 1
ATOM 981 C CA . LEU A 1 123 ? -22.125 -2.154 10.107 1.00 95.69 123 LEU A CA 1
ATOM 982 C C . LEU A 1 123 ? -20.989 -2.311 11.136 1.00 95.69 123 LEU A C 1
ATOM 984 O O . LEU A 1 123 ? -21.077 -1.695 12.200 1.00 95.69 123 LEU A O 1
ATOM 988 N N . PRO A 1 124 ? -19.952 -3.123 10.858 1.00 93.06 124 PRO A N 1
ATOM 989 C CA . PRO A 1 124 ? -18.883 -3.396 11.818 1.00 93.06 124 PRO A CA 1
ATOM 990 C C . PRO A 1 124 ? -17.883 -2.247 12.022 1.00 93.06 124 PRO A C 1
ATOM 992 O O . PRO A 1 124 ? -17.338 -2.137 13.118 1.00 93.06 124 PRO A O 1
ATOM 995 N N . HIS A 1 125 ? -17.649 -1.390 11.021 1.00 93.31 125 HIS A N 1
ATOM 996 C CA . HIS A 1 125 ? -16.562 -0.401 11.057 1.00 93.31 125 HIS A CA 1
ATOM 997 C C . HIS A 1 125 ? -17.065 1.040 11.031 1.00 93.31 125 HIS A C 1
ATOM 999 O O . HIS A 1 125 ? -17.984 1.381 10.282 1.00 93.31 125 HIS A O 1
ATOM 1005 N N . ILE A 1 126 ? -16.413 1.906 11.808 1.00 92.75 126 ILE A N 1
ATOM 1006 C CA . ILE A 1 126 ? -16.700 3.348 11.842 1.00 92.75 126 ILE A CA 1
ATOM 1007 C C . ILE A 1 126 ? -15.776 4.090 10.866 1.00 92.75 126 ILE A C 1
ATOM 1009 O O . ILE A 1 126 ? -16.256 4.842 10.019 1.00 92.75 126 ILE A O 1
ATOM 1013 N N . TYR A 1 127 ? -14.467 3.834 10.948 1.00 92.00 127 TYR A N 1
ATOM 1014 C CA . TYR A 1 127 ? -13.411 4.536 10.212 1.00 92.00 127 TYR A CA 1
ATOM 1015 C C . TYR A 1 127 ? -13.258 3.998 8.784 1.00 92.00 127 TYR A C 1
ATOM 1017 O O . TYR A 1 127 ? -12.344 3.254 8.441 1.00 92.00 127 TYR A O 1
ATOM 1025 N N . THR A 1 128 ? -14.233 4.322 7.943 1.00 93.12 128 THR A N 1
ATOM 1026 C CA . THR A 1 128 ? -14.285 3.920 6.530 1.00 93.12 128 THR A CA 1
ATOM 1027 C C . THR A 1 128 ? -13.823 5.045 5.610 1.00 93.12 128 THR A C 1
ATOM 1029 O O . THR A 1 128 ? -13.682 6.187 6.038 1.00 93.12 128 THR A O 1
ATOM 1032 N N . GLN A 1 129 ? -13.663 4.765 4.314 1.00 92.81 129 GLN A N 1
ATOM 1033 C CA . GLN A 1 129 ? -13.345 5.814 3.339 1.00 92.81 129 GLN A CA 1
ATOM 1034 C C . GLN A 1 129 ? -14.417 6.912 3.348 1.00 92.81 129 GLN A C 1
ATOM 1036 O O . GLN A 1 129 ? -14.106 8.095 3.282 1.00 92.81 129 GLN A O 1
ATOM 1041 N N . GLN A 1 130 ? -15.686 6.527 3.508 1.00 93.12 130 GLN A N 1
ATOM 1042 C CA . GLN A 1 130 ? -16.785 7.484 3.600 1.00 93.12 130 GLN A CA 1
ATOM 1043 C C . GLN A 1 130 ? -16.733 8.306 4.893 1.00 93.12 130 GLN A C 1
ATOM 1045 O O . GLN A 1 130 ? -17.202 9.439 4.891 1.00 93.12 130 GLN A O 1
ATOM 1050 N N . PHE A 1 131 ? -16.170 7.770 5.982 1.00 92.69 131 PHE A N 1
ATOM 1051 C CA . PHE A 1 131 ? -15.957 8.542 7.205 1.00 92.69 131 PHE A CA 1
ATOM 1052 C C . PHE A 1 131 ? -14.961 9.677 6.962 1.00 92.69 131 PHE A C 1
ATOM 1054 O O . PHE A 1 131 ? -15.284 10.831 7.237 1.00 92.69 131 PHE A O 1
ATOM 1061 N N . VAL A 1 132 ? -13.817 9.359 6.349 1.00 91.25 132 VAL A N 1
ATOM 1062 C CA . VAL A 1 132 ? -12.803 10.348 5.957 1.00 91.25 132 VAL A CA 1
ATOM 1063 C C . VAL A 1 132 ? -13.421 11.420 5.057 1.00 91.25 132 VAL A C 1
ATOM 1065 O O . VAL A 1 132 ? -13.373 12.605 5.382 1.00 91.25 132 VAL A O 1
ATOM 1068 N N . ASP A 1 133 ? -14.075 11.009 3.967 1.00 90.81 133 ASP A N 1
ATOM 1069 C CA . ASP A 1 133 ? -14.597 11.932 2.952 1.00 90.81 133 ASP A CA 1
ATOM 1070 C C . ASP A 1 133 ? -15.721 12.844 3.485 1.00 90.81 133 ASP A C 1
ATOM 1072 O O . ASP A 1 133 ? -15.857 13.990 3.053 1.00 90.81 133 ASP A O 1
ATOM 1076 N N . MET A 1 134 ? -16.564 12.338 4.395 1.00 91.88 134 MET A N 1
ATOM 1077 C CA . MET A 1 134 ? -17.753 13.058 4.874 1.00 91.88 134 MET A CA 1
ATOM 1078 C C . MET A 1 134 ? -17.536 13.819 6.181 1.00 91.88 134 MET A C 1
ATOM 1080 O O . MET A 1 134 ? -18.263 14.781 6.429 1.00 91.88 134 MET A O 1
ATOM 1084 N N . PHE A 1 135 ? -16.594 13.397 7.025 1.00 90.50 135 PHE A N 1
ATOM 1085 C CA . PHE A 1 135 ? -16.419 13.966 8.365 1.00 90.50 135 PHE A CA 1
ATOM 1086 C C . PHE A 1 135 ? -15.038 14.567 8.613 1.00 90.50 135 PHE A C 1
ATOM 1088 O O . PHE A 1 135 ? -14.930 15.440 9.473 1.00 90.50 135 PHE A O 1
ATOM 1095 N N . GLU A 1 136 ? -14.002 14.164 7.876 1.00 89.19 136 GLU A N 1
ATOM 1096 C CA . GLU A 1 136 ? -12.638 14.649 8.119 1.00 89.19 136 GLU A CA 1
ATOM 1097 C C . GLU A 1 136 ? -12.170 15.647 7.069 1.00 89.19 136 GLU A C 1
ATOM 1099 O O . GLU A 1 136 ? -11.660 16.709 7.414 1.00 89.19 136 GLU A O 1
ATOM 1104 N N . THR A 1 137 ? -12.368 15.331 5.790 1.00 85.12 137 THR A N 1
ATOM 1105 C CA . THR A 1 137 ? -11.948 16.167 4.653 1.00 85.12 137 THR A CA 1
ATOM 1106 C C . THR A 1 137 ? -13.130 16.882 4.001 1.00 85.12 137 THR A C 1
ATOM 1108 O O . THR A 1 137 ? -13.076 17.299 2.840 1.00 85.12 137 THR A O 1
ATOM 1111 N N . PHE A 1 138 ? -14.227 17.045 4.747 1.00 84.00 138 PHE A N 1
ATOM 1112 C CA . PHE A 1 138 ? -15.419 17.719 4.254 1.00 84.00 138 PHE A CA 1
ATOM 1113 C C . PHE A 1 138 ? -15.122 19.194 3.943 1.00 84.00 138 PHE A C 1
ATOM 1115 O O . PHE A 1 138 ? -14.993 20.026 4.839 1.00 84.00 138 PHE A O 1
ATOM 1122 N N . GLY A 1 139 ? -15.043 19.515 2.650 1.00 82.06 139 GLY A N 1
ATOM 1123 C CA . GLY A 1 139 ? -14.723 20.856 2.147 1.00 82.06 139 GLY A CA 1
ATOM 1124 C C . GLY A 1 139 ? -13.301 21.023 1.602 1.00 82.06 139 GLY A C 1
ATOM 1125 O O . GLY A 1 139 ? -13.032 22.056 0.985 1.00 82.06 139 GLY A O 1
ATOM 1126 N N . GLY A 1 140 ? -12.439 20.013 1.754 1.00 73.06 140 GLY A N 1
ATOM 1127 C CA . GLY A 1 140 ? -11.045 20.020 1.292 1.00 73.06 140 GLY A CA 1
ATOM 1128 C C . GLY A 1 140 ? -10.057 19.573 2.356 1.00 73.06 140 GLY A C 1
ATOM 1129 O O . GLY A 1 140 ? -10.248 19.957 3.529 1.00 73.06 140 GLY A O 1
#